Protein AF-A0A537YHH5-F1 (afdb_monomer_lite)

Structure (mmCIF, N/CA/C/O backbone):
data_AF-A0A537YHH5-F1
#
_entry.id   AF-A0A537YHH5-F1
#
loop_
_atom_site.group_PDB
_atom_site.id
_atom_site.type_symbol
_atom_site.label_atom_id
_atom_site.label_alt_id
_atom_site.label_comp_id
_atom_site.label_asym_id
_atom_site.label_entity_id
_atom_site.label_seq_id
_atom_site.pdbx_PDB_ins_code
_atom_site.Cartn_x
_atom_site.Cartn_y
_atom_site.Cartn_z
_atom_site.occupancy
_atom_site.B_iso_or_equiv
_atom_site.auth_seq_id
_atom_site.auth_comp_id
_atom_site.auth_asym_id
_atom_site.auth_atom_id
_atom_site.pdbx_PDB_model_num
ATOM 1 N N . MET A 1 1 ? 15.160 -2.517 -37.460 1.00 63.50 1 MET A N 1
ATOM 2 C CA . MET A 1 1 ? 14.388 -3.222 -36.423 1.00 63.50 1 MET A CA 1
ATOM 3 C C . MET A 1 1 ? 13.367 -4.065 -37.150 1.00 63.50 1 MET A C 1
ATOM 5 O O . MET A 1 1 ? 12.635 -3.504 -37.963 1.00 63.50 1 MET A O 1
ATOM 9 N N . ALA A 1 2 ? 13.414 -5.384 -36.974 1.00 68.00 2 ALA A N 1
ATOM 10 C CA . ALA A 1 2 ? 12.363 -6.248 -37.495 1.00 68.00 2 ALA A CA 1
ATOM 11 C C . ALA A 1 2 ? 11.095 -5.997 -36.665 1.00 68.00 2 ALA A C 1
ATOM 13 O O . ALA A 1 2 ? 11.176 -5.581 -35.512 1.00 68.00 2 ALA A O 1
ATOM 14 N N . THR A 1 3 ? 9.916 -6.204 -37.241 1.00 77.12 3 THR A N 1
ATOM 15 C CA . THR A 1 3 ? 8.634 -5.937 -36.564 1.00 77.12 3 THR A CA 1
ATOM 16 C C . THR A 1 3 ? 8.374 -6.830 -35.346 1.00 77.12 3 THR A C 1
ATOM 18 O O . THR A 1 3 ? 7.469 -6.525 -34.576 1.00 77.12 3 THR A O 1
ATOM 21 N N . ASP A 1 4 ? 9.192 -7.868 -35.151 1.00 86.00 4 ASP A N 1
ATOM 22 C CA . ASP A 1 4 ? 9.048 -8.883 -34.100 1.00 86.00 4 ASP A CA 1
ATOM 23 C C . ASP A 1 4 ? 10.097 -8.746 -32.974 1.00 86.00 4 ASP A C 1
ATOM 25 O O . ASP A 1 4 ? 10.201 -9.609 -32.103 1.00 86.00 4 ASP A O 1
ATOM 29 N N . ASP A 1 5 ? 10.890 -7.668 -32.964 1.00 88.75 5 ASP A N 1
ATOM 30 C CA . ASP A 1 5 ? 11.844 -7.414 -31.880 1.00 88.75 5 ASP A CA 1
ATOM 31 C C . ASP A 1 5 ? 11.087 -7.020 -30.590 1.00 88.75 5 ASP A C 1
ATOM 33 O O . ASP A 1 5 ? 10.446 -5.968 -30.516 1.00 88.75 5 ASP A O 1
ATOM 37 N N . HIS A 1 6 ? 11.169 -7.854 -29.548 1.00 87.62 6 HIS A N 1
ATOM 38 C CA . HIS A 1 6 ? 10.594 -7.565 -28.230 1.00 87.62 6 HIS A CA 1
ATOM 39 C C . HIS A 1 6 ? 11.554 -6.746 -27.360 1.00 87.62 6 HIS A C 1
ATOM 41 O O . HIS A 1 6 ? 12.733 -7.076 -27.225 1.00 87.62 6 HIS A O 1
ATOM 47 N N . TYR A 1 7 ? 11.027 -5.723 -26.684 1.00 91.94 7 TYR A N 1
ATOM 48 C CA . TYR A 1 7 ? 11.782 -4.907 -25.734 1.00 91.94 7 TYR A CA 1
ATOM 49 C C . TYR A 1 7 ? 11.389 -5.251 -24.301 1.00 91.94 7 TYR A C 1
ATOM 51 O O . TYR A 1 7 ? 10.208 -5.273 -23.960 1.00 91.94 7 TYR A O 1
ATOM 59 N N . THR A 1 8 ? 12.383 -5.467 -23.438 1.00 93.12 8 THR A N 1
ATOM 60 C CA . THR A 1 8 ? 12.141 -5.513 -21.992 1.00 93.12 8 THR A CA 1
ATOM 61 C C . THR A 1 8 ? 11.973 -4.092 -21.475 1.00 93.12 8 THR A C 1
ATOM 63 O O . THR A 1 8 ? 12.868 -3.261 -21.630 1.00 93.12 8 THR A O 1
ATOM 66 N N . ILE A 1 9 ? 10.835 -3.823 -20.841 1.00 94.44 9 ILE A N 1
ATOM 67 C CA . ILE A 1 9 ? 10.548 -2.540 -20.202 1.00 94.44 9 ILE A CA 1
ATOM 68 C C . ILE A 1 9 ? 10.651 -2.726 -18.692 1.00 94.44 9 ILE A C 1
ATOM 70 O O . ILE A 1 9 ? 10.029 -3.616 -18.118 1.00 94.44 9 ILE A O 1
ATOM 74 N N . ILE A 1 10 ? 11.428 -1.864 -18.043 1.00 95.31 10 ILE A N 1
ATOM 75 C CA . ILE A 1 10 ? 11.513 -1.794 -16.585 1.00 95.31 10 ILE A CA 1
ATO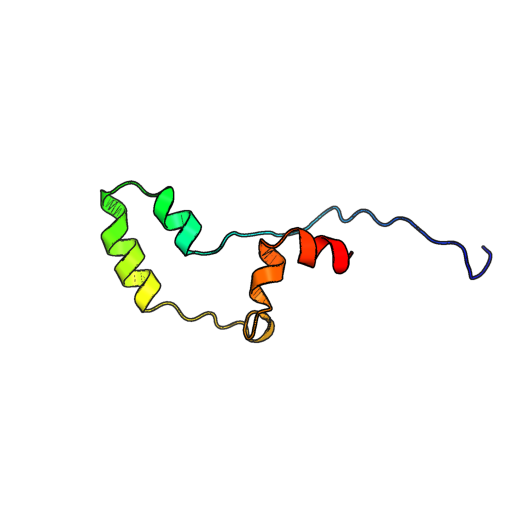M 76 C C . ILE A 1 10 ? 10.739 -0.554 -16.153 1.00 95.31 10 ILE A C 1
ATOM 78 O O . ILE A 1 10 ? 11.109 0.561 -16.522 1.00 95.31 10 ILE A O 1
ATOM 82 N N . SER A 1 11 ? 9.673 -0.736 -15.370 1.00 94.06 11 SER A N 1
ATOM 83 C CA . SER A 1 11 ? 9.005 0.409 -14.751 1.00 94.06 11 SER A CA 1
ATOM 84 C C . SER A 1 11 ? 9.825 0.903 -13.564 1.00 94.06 11 SER A C 1
ATOM 86 O O . SER A 1 11 ? 10.084 0.143 -12.631 1.00 94.06 11 SER A O 1
ATOM 88 N N . ALA A 1 12 ? 10.211 2.178 -13.590 1.00 97.31 12 ALA A N 1
ATOM 89 C CA . ALA A 1 12 ? 10.877 2.837 -12.467 1.00 97.31 12 ALA A CA 1
ATOM 90 C C . ALA A 1 12 ? 9.900 3.237 -11.346 1.00 97.31 12 ALA A C 1
ATOM 92 O O . ALA A 1 12 ? 10.340 3.576 -10.251 1.00 97.31 12 ALA A O 1
ATOM 93 N N . ASP A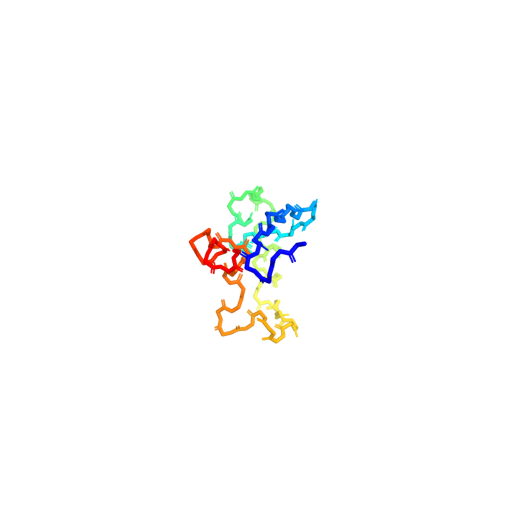 1 13 ? 8.591 3.195 -11.615 1.00 96.44 13 ASP A N 1
ATOM 94 C CA . ASP A 1 13 ? 7.549 3.578 -10.668 1.00 96.44 13 ASP A CA 1
ATOM 95 C C . ASP A 1 13 ? 6.381 2.587 -10.697 1.00 96.44 13 ASP A C 1
ATOM 97 O O . ASP A 1 13 ? 5.862 2.226 -11.758 1.00 96.44 13 ASP A O 1
ATOM 101 N N . CYS A 1 14 ? 6.001 2.103 -9.519 1.00 91.06 14 CYS A N 1
ATOM 102 C CA . CYS A 1 14 ? 4.895 1.189 -9.283 1.00 91.06 14 CYS A CA 1
ATOM 103 C C . CYS A 1 14 ? 4.424 1.346 -7.837 1.00 91.06 14 CYS A C 1
ATOM 105 O O . CYS A 1 14 ? 5.227 1.320 -6.907 1.00 91.06 14 CYS A O 1
ATOM 107 N N . HIS A 1 15 ? 3.110 1.384 -7.641 1.00 89.38 15 HIS A N 1
ATOM 108 C CA . HIS A 1 15 ? 2.514 1.413 -6.312 1.00 89.38 15 HIS A CA 1
ATOM 109 C C . HIS A 1 15 ? 1.926 0.050 -5.948 1.00 89.38 15 HIS A C 1
ATOM 111 O O . HIS A 1 15 ? 1.337 -0.641 -6.782 1.00 89.38 15 HIS A O 1
ATOM 117 N N . GLY A 1 16 ? 2.080 -0.318 -4.680 1.00 89.00 16 GLY A N 1
ATOM 118 C CA . GLY A 1 16 ? 1.439 -1.466 -4.055 1.00 89.00 16 GLY A CA 1
ATOM 119 C C . GLY A 1 16 ? 0.952 -1.071 -2.667 1.00 89.00 16 GLY A C 1
ATOM 120 O O . GLY A 1 16 ? 1.474 -0.141 -2.053 1.00 89.00 16 GLY A O 1
ATOM 121 N N . GLY A 1 17 ? -0.068 -1.760 -2.177 1.00 89.12 17 GLY A N 1
ATOM 122 C CA . GLY A 1 17 ? -0.642 -1.506 -0.860 1.00 89.12 17 GLY A CA 1
ATOM 123 C C . GLY A 1 17 ? -1.396 -2.735 -0.395 1.00 89.12 17 GLY A C 1
ATOM 124 O O . GLY A 1 17 ? -2.019 -3.405 -1.212 1.00 89.12 17 GLY A O 1
ATOM 125 N N . ALA A 1 18 ? -1.319 -3.052 0.895 1.00 90.81 18 ALA A N 1
ATOM 126 C CA . ALA A 1 18 ? -2.014 -4.208 1.447 1.00 90.81 18 ALA A CA 1
ATOM 127 C C . ALA A 1 18 ? -3.522 -3.940 1.589 1.00 90.81 18 ALA A C 1
ATOM 129 O O . ALA A 1 18 ? -4.005 -2.813 1.440 1.00 90.81 18 ALA A O 1
ATOM 130 N N . ASN A 1 19 ? -4.284 -4.979 1.935 1.00 90.69 19 ASN A N 1
ATOM 131 C CA . ASN A 1 19 ? -5.634 -4.781 2.451 1.00 90.69 19 ASN A CA 1
ATOM 132 C C . ASN A 1 19 ? -5.562 -3.917 3.728 1.00 90.69 19 ASN A C 1
ATOM 134 O O . ASN A 1 19 ? -4.681 -4.110 4.559 1.00 90.69 19 ASN A O 1
ATOM 138 N N . HIS A 1 20 ? -6.510 -2.995 3.913 1.00 92.06 20 HIS A N 1
ATOM 139 C CA . HIS A 1 20 ? -6.644 -2.187 5.129 1.00 92.06 20 HIS A CA 1
ATOM 140 C C . HIS A 1 20 ? -6.565 -3.021 6.417 1.00 92.06 20 HIS A C 1
ATOM 142 O O . HIS A 1 20 ? -5.925 -2.604 7.374 1.00 92.06 20 HIS A O 1
ATOM 148 N N . GLU A 1 21 ? -7.168 -4.212 6.430 1.00 92.75 21 GLU A N 1
ATOM 149 C CA . GLU A 1 21 ? -7.134 -5.127 7.580 1.00 92.75 21 GLU A CA 1
ATOM 150 C C . GLU A 1 21 ? -5.712 -5.557 7.966 1.00 92.75 21 GLU A C 1
ATOM 152 O O . GLU A 1 21 ? -5.407 -5.681 9.147 1.00 92.75 21 GLU A O 1
ATOM 157 N N . THR A 1 22 ? -4.809 -5.691 6.991 1.00 94.88 22 THR A N 1
ATOM 158 C CA . THR A 1 22 ? -3.394 -5.993 7.236 1.00 94.88 22 THR A CA 1
ATOM 159 C C . THR A 1 22 ? -2.719 -4.898 8.058 1.00 94.88 22 THR A C 1
ATOM 161 O O . THR A 1 22 ? -1.863 -5.191 8.880 1.00 94.88 22 THR A O 1
ATOM 164 N N . TYR A 1 23 ? -3.112 -3.634 7.893 1.00 94.88 23 TYR A N 1
ATOM 165 C CA . TYR A 1 23 ? -2.535 -2.549 8.687 1.00 94.88 23 TYR A CA 1
ATOM 166 C C . TYR A 1 23 ? -2.983 -2.604 10.148 1.00 94.88 23 TYR A C 1
ATOM 168 O O . TYR A 1 23 ? -2.194 -2.264 11.025 1.00 94.88 23 TYR A O 1
ATOM 176 N N . ARG A 1 24 ? -4.194 -3.110 10.425 1.00 97.06 24 ARG A N 1
ATOM 177 C CA . ARG A 1 24 ? -4.716 -3.260 11.791 1.00 97.06 24 ARG A CA 1
ATOM 178 C C . ARG A 1 24 ? -3.787 -4.092 12.675 1.00 97.06 24 ARG A C 1
ATOM 180 O O . ARG A 1 24 ? -3.596 -3.742 13.831 1.00 97.06 24 ARG A O 1
ATOM 187 N N . SER A 1 25 ? -3.177 -5.157 12.142 1.00 96.75 25 SER A N 1
ATOM 188 C CA . SER A 1 25 ? -2.275 -6.028 12.917 1.00 96.75 25 SER A CA 1
ATOM 189 C C . SER A 1 25 ? -0.943 -5.378 13.296 1.00 96.75 25 SER A C 1
ATOM 191 O O . SER A 1 25 ? -0.225 -5.922 14.128 1.00 96.75 25 SER A O 1
ATOM 193 N N . TYR A 1 26 ? -0.598 -4.245 12.681 1.00 97.19 26 TYR A N 1
ATOM 194 C CA . TYR A 1 26 ? 0.617 -3.490 12.992 1.00 97.19 26 TYR A CA 1
ATOM 195 C C . TYR A 1 26 ? 0.358 -2.287 13.905 1.00 97.19 26 TYR A C 1
ATOM 197 O O . TYR A 1 26 ? 1.307 -1.607 14.291 1.00 97.19 26 TYR A O 1
ATOM 205 N N . LEU A 1 27 ? -0.904 -1.996 14.231 1.00 97.88 27 LEU A N 1
ATOM 206 C CA . LEU A 1 27 ? -1.255 -0.880 15.100 1.00 97.88 27 LEU A CA 1
ATOM 207 C C . LEU A 1 27 ? -1.081 -1.257 16.572 1.00 97.88 27 LEU A C 1
ATOM 209 O O . LEU A 1 27 ? -1.428 -2.357 16.998 1.00 97.88 27 LEU A O 1
ATOM 213 N N . GLU A 1 28 ? -0.585 -0.303 17.362 1.00 98.25 28 GLU A N 1
ATOM 214 C CA . GLU A 1 28 ? -0.664 -0.387 18.820 1.00 98.25 28 GLU A CA 1
ATOM 215 C C . GLU A 1 28 ? -2.129 -0.436 19.273 1.00 98.25 28 GLU A C 1
ATOM 217 O O . GLU A 1 28 ? -2.997 0.197 18.667 1.00 98.25 28 GLU A O 1
ATOM 222 N N . GLU A 1 29 ? -2.389 -1.126 20.386 1.00 98.12 29 GLU A N 1
ATOM 223 C CA . GLU A 1 29 ? -3.739 -1.355 20.919 1.00 98.12 29 GLU A CA 1
ATOM 224 C C . GLU A 1 29 ? -4.553 -0.063 21.069 1.00 98.12 29 GLU A C 1
ATOM 226 O O . GLU A 1 29 ? -5.723 -0.015 20.696 1.00 98.12 29 GLU A O 1
ATOM 231 N N . LYS A 1 30 ? -3.899 1.024 21.501 1.00 98.38 30 LYS A N 1
ATOM 232 C CA . LYS A 1 30 ? -4.518 2.345 21.691 1.00 98.38 30 LYS A CA 1
ATOM 233 C C . LYS A 1 30 ? -5.127 2.960 20.421 1.00 98.38 30 LYS A C 1
ATOM 235 O O . LYS A 1 30 ? -5.855 3.937 20.532 1.00 98.38 30 LYS A O 1
ATOM 240 N N . TYR A 1 31 ? -4.812 2.434 19.235 1.00 98.44 31 TYR A N 1
ATOM 241 C CA . TYR A 1 31 ? -5.328 2.918 17.950 1.00 98.44 31 TYR A CA 1
ATOM 242 C C . TYR A 1 31 ? -6.382 2.000 17.322 1.00 98.44 31 TYR A C 1
ATOM 244 O O . TYR A 1 31 ? -6.945 2.353 16.284 1.00 98.44 31 TYR A O 1
ATOM 252 N N . LEU A 1 32 ? -6.639 0.821 17.896 1.00 98.25 32 LEU A N 1
ATOM 253 C CA . LEU A 1 32 ? -7.519 -0.170 17.273 1.00 98.25 32 LEU A CA 1
ATOM 254 C C . LEU A 1 32 ? -8.972 0.305 17.214 1.00 98.25 32 LEU A C 1
ATOM 256 O O . LEU A 1 32 ? -9.601 0.168 16.167 1.00 98.25 32 LEU A O 1
ATOM 260 N N . ASP A 1 33 ? -9.470 0.929 18.282 1.00 98.38 33 ASP A N 1
ATOM 261 C CA . ASP A 1 33 ? -10.848 1.429 18.338 1.00 98.38 33 ASP A CA 1
ATOM 262 C C . ASP A 1 33 ? -11.098 2.524 17.290 1.00 98.38 33 ASP A C 1
ATOM 264 O O . ASP A 1 33 ? -12.087 2.479 16.553 1.00 98.38 33 ASP A O 1
ATOM 268 N N . ASP A 1 34 ? -10.168 3.474 17.162 1.00 98.31 34 ASP A N 1
ATOM 269 C CA . ASP A 1 34 ? -10.235 4.537 16.154 1.00 98.31 34 ASP A CA 1
ATOM 270 C C . ASP A 1 34 ? -10.150 3.968 14.732 1.00 98.31 34 ASP A C 1
ATOM 272 O O . ASP A 1 34 ? -10.898 4.385 13.837 1.00 98.31 34 ASP A O 1
ATOM 276 N N . PHE A 1 35 ? -9.270 2.985 14.519 1.00 98.06 35 PHE A N 1
ATOM 277 C CA . PHE A 1 35 ? 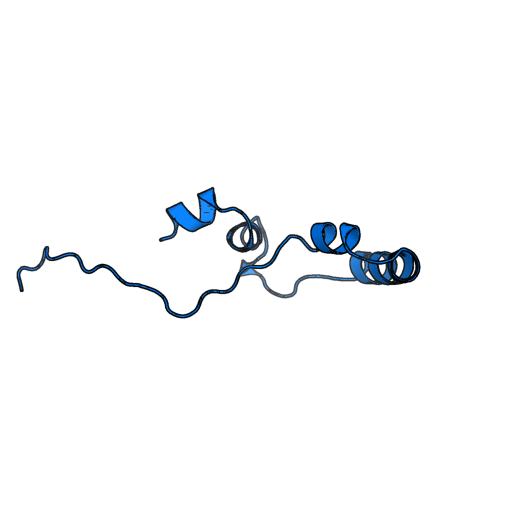-9.153 2.292 13.243 1.00 98.06 35 PHE A CA 1
ATOM 278 C C . PHE A 1 35 ? -10.457 1.576 12.876 1.00 98.06 35 PHE A C 1
ATOM 280 O O . PHE A 1 35 ? -10.941 1.738 11.754 1.00 98.06 35 PHE A O 1
ATOM 287 N N . ASP A 1 36 ? -11.052 0.825 13.802 1.00 97.62 36 ASP A N 1
ATOM 288 C CA . ASP A 1 36 ? -12.284 0.071 13.566 1.00 97.62 36 ASP A CA 1
ATOM 289 C C . ASP A 1 36 ? -13.472 1.020 13.317 1.00 97.62 36 ASP A C 1
ATOM 291 O O . ASP A 1 36 ? -14.251 0.825 12.371 1.00 97.62 36 ASP A O 1
ATOM 295 N N . ALA A 1 37 ? -13.561 2.118 14.077 1.00 97.94 37 ALA A N 1
ATOM 296 C CA . ALA A 1 37 ? -14.569 3.161 13.894 1.00 97.94 37 ALA A CA 1
ATOM 297 C C . ALA A 1 37 ? -14.465 3.849 12.522 1.00 97.94 37 ALA A C 1
ATOM 299 O O . ALA A 1 37 ? -15.485 4.112 11.869 1.00 97.94 37 ALA A O 1
ATOM 300 N N . TRP A 1 38 ? -13.245 4.134 12.058 1.00 97.62 38 TRP A N 1
ATOM 301 C CA . TRP A 1 38 ? -13.001 4.666 10.719 1.00 97.62 38 TRP A CA 1
ATOM 302 C C . TRP A 1 38 ? -13.314 3.629 9.639 1.00 97.62 38 TRP A C 1
ATOM 304 O O . TRP A 1 38 ? -14.043 3.914 8.679 1.00 97.62 38 TRP A O 1
ATOM 314 N N . ARG A 1 39 ? -12.803 2.406 9.798 1.00 95.94 39 ARG A N 1
ATOM 315 C CA . ARG A 1 39 ? -12.900 1.351 8.793 1.00 95.94 39 ARG A CA 1
ATOM 316 C C . ARG A 1 39 ? -14.352 0.991 8.506 1.00 95.94 39 ARG A C 1
ATOM 318 O O . ARG A 1 39 ? -14.678 0.779 7.337 1.00 95.94 39 ARG A O 1
ATOM 325 N N . GLY A 1 40 ? -15.222 0.981 9.517 1.00 95.81 40 GLY A N 1
ATOM 326 C CA . GLY A 1 40 ? -16.661 0.747 9.348 1.00 95.81 40 GLY A CA 1
ATOM 327 C C . GLY A 1 40 ? -17.365 1.792 8.470 1.00 95.81 40 GLY A C 1
ATOM 328 O O . GLY A 1 40 ? -18.330 1.472 7.772 1.00 95.81 40 GLY A O 1
ATOM 329 N N . LYS A 1 41 ? -16.855 3.029 8.444 1.00 96.44 41 LYS A N 1
ATOM 330 C CA . LYS A 1 41 ? -17.415 4.147 7.665 1.00 96.44 41 LYS A CA 1
ATOM 331 C C . LYS A 1 41 ? -16.783 4.279 6.281 1.00 96.44 41 LYS A C 1
ATOM 333 O O . LYS A 1 41 ? -17.446 4.739 5.353 1.00 96.44 41 LYS A O 1
ATOM 338 N N . TYR A 1 42 ? -15.523 3.877 6.128 1.00 93.00 42 TYR A N 1
ATOM 339 C CA . TYR A 1 42 ? -14.774 4.059 4.890 1.00 93.00 42 TYR A CA 1
ATOM 340 C C . TYR A 1 42 ? -15.412 3.331 3.695 1.00 93.00 42 TYR A C 1
ATOM 342 O O . TYR A 1 42 ? -15.695 2.126 3.739 1.00 93.00 42 TYR A O 1
ATOM 350 N N . LYS A 1 43 ? -15.577 4.069 2.592 1.00 90.88 43 LYS A N 1
ATOM 351 C CA . LYS A 1 43 ? -15.979 3.564 1.275 1.00 90.88 43 LYS A CA 1
ATOM 352 C C . LYS A 1 43 ? -14.942 4.011 0.252 1.00 90.88 43 LYS A C 1
ATOM 354 O O . LYS A 1 43 ? -14.617 5.192 0.183 1.00 90.88 43 LYS A O 1
ATOM 359 N N . ASN A 1 44 ? -14.434 3.066 -0.534 1.00 87.56 44 ASN A N 1
ATOM 360 C CA . ASN A 1 44 ? -13.487 3.373 -1.599 1.00 87.56 44 ASN A CA 1
ATOM 361 C C . ASN A 1 44 ? -14.236 4.058 -2.768 1.00 87.56 44 ASN A C 1
ATOM 363 O O . ASN A 1 44 ? -15.161 3.442 -3.307 1.00 87.56 44 ASN A O 1
ATOM 367 N N . PRO A 1 45 ? -13.876 5.298 -3.156 1.00 90.50 45 PRO A N 1
ATOM 368 C CA . PRO A 1 45 ? -14.559 6.027 -4.227 1.00 90.50 45 PRO A CA 1
ATOM 369 C C . PRO A 1 45 ? -14.159 5.564 -5.639 1.00 90.50 45 PRO A C 1
ATOM 371 O O . PRO A 1 45 ? -14.834 5.904 -6.610 1.00 90.50 45 PRO A O 1
ATOM 374 N N . PHE A 1 46 ? -13.075 4.798 -5.773 1.00 89.06 46 PHE A N 1
ATOM 375 C CA . PHE A 1 46 ? -12.511 4.381 -7.053 1.00 89.06 46 PHE A CA 1
ATOM 376 C C . PHE A 1 46 ? -13.230 3.138 -7.584 1.00 89.06 46 PHE A C 1
ATOM 378 O O . PHE A 1 46 ? -13.170 2.058 -6.989 1.00 89.06 46 PHE A O 1
ATOM 385 N N . ARG A 1 47 ? -13.957 3.302 -8.696 1.00 89.62 47 ARG A N 1
ATOM 386 C CA . ARG A 1 47 ? -14.790 2.244 -9.295 1.00 89.62 47 ARG A CA 1
ATOM 387 C C . ARG A 1 47 ? -13.969 1.090 -9.864 1.00 89.62 47 ARG A C 1
ATOM 389 O O . ARG A 1 47 ? -14.387 -0.053 -9.762 1.00 89.62 47 ARG A O 1
ATOM 396 N N . ASP A 1 48 ? -12.805 1.382 -10.421 1.00 88.12 48 ASP A N 1
ATOM 397 C CA . ASP A 1 48 ? -11.848 0.415 -10.969 1.00 88.12 48 ASP A CA 1
ATOM 398 C C . ASP A 1 48 ? -11.241 -0.512 -9.904 1.00 88.12 48 ASP A C 1
ATOM 400 O O . ASP A 1 48 ? -10.765 -1.597 -10.226 1.00 88.12 48 ASP A O 1
ATOM 404 N N . LEU A 1 49 ? -11.297 -0.124 -8.627 1.00 86.88 49 LEU A N 1
ATOM 405 C CA . LEU A 1 49 ? -10.850 -0.949 -7.502 1.00 86.88 49 LEU A CA 1
ATOM 406 C C . LEU A 1 49 ? -11.971 -1.816 -6.899 1.00 86.88 49 LEU A C 1
ATOM 408 O O . LEU A 1 49 ? -11.728 -2.594 -5.967 1.00 86.88 49 LEU A O 1
ATOM 412 N N . GLN A 1 50 ? -13.196 -1.704 -7.415 1.00 86.75 50 GLN A N 1
ATOM 413 C CA . GLN A 1 50 ? -14.329 -2.555 -7.043 1.00 86.75 50 GLN A CA 1
ATOM 414 C C . GLN A 1 50 ? -14.249 -3.915 -7.761 1.00 86.75 50 GLN A C 1
ATOM 416 O O . GLN A 1 50 ? -13.322 -4.161 -8.525 1.00 86.75 50 GLN A O 1
ATOM 421 N N . GLU A 1 51 ? -15.165 -4.840 -7.443 1.00 84.44 51 GLU A N 1
ATOM 422 C CA . GLU A 1 51 ? -15.307 -6.153 -8.119 1.00 84.44 51 GLU A CA 1
ATOM 423 C C . GLU A 1 51 ? -14.001 -6.960 -8.290 1.00 84.44 51 GLU A C 1
ATOM 425 O O . GLU A 1 51 ? -13.814 -7.703 -9.244 1.00 84.44 51 GLU A O 1
ATOM 430 N N . GLY A 1 52 ? -13.078 -6.828 -7.333 1.00 83.75 52 GLY A N 1
ATOM 431 C CA . GLY A 1 52 ? -11.798 -7.540 -7.344 1.00 83.75 52 GLY A CA 1
ATOM 432 C C . GLY A 1 52 ? -10.624 -6.738 -7.906 1.00 83.75 52 GLY A C 1
ATOM 433 O O . GLY A 1 52 ? -9.492 -7.147 -7.689 1.00 83.75 52 GLY A O 1
ATOM 434 N N . GLY A 1 53 ? -10.831 -5.558 -8.499 1.00 86.50 53 GLY A N 1
ATOM 435 C CA . GLY A 1 53 ? -9.743 -4.720 -9.025 1.00 86.50 53 GLY A CA 1
ATOM 436 C C . GLY A 1 53 ? -8.682 -4.348 -7.982 1.00 86.50 53 GLY A C 1
ATOM 437 O O . GLY A 1 53 ? -7.488 -4.337 -8.275 1.00 86.50 53 GLY A O 1
ATOM 438 N N . ARG A 1 54 ? -9.092 -4.166 -6.720 1.00 89.19 54 ARG A N 1
ATOM 439 C CA . ARG A 1 54 ? -8.190 -3.917 -5.582 1.00 89.19 54 ARG A CA 1
ATOM 440 C C . ARG A 1 54 ? -7.115 -4.988 -5.361 1.00 89.19 54 ARG A C 1
ATOM 442 O O . ARG A 1 54 ? -6.052 -4.645 -4.859 1.00 89.19 54 ARG A O 1
ATOM 449 N N . VAL A 1 55 ? -7.347 -6.251 -5.738 1.00 91.81 55 VAL A N 1
ATOM 450 C CA . VAL A 1 55 ? -6.376 -7.332 -5.469 1.00 91.81 55 VAL A CA 1
ATOM 451 C C . VAL A 1 55 ? -5.081 -7.166 -6.260 1.00 91.81 55 VAL A C 1
ATOM 453 O O . VAL A 1 55 ? -4.043 -7.629 -5.806 1.00 91.81 55 VAL A O 1
ATOM 456 N N . ARG A 1 56 ? -5.098 -6.412 -7.370 1.00 90.06 56 ARG A N 1
ATOM 457 C CA . ARG A 1 56 ? -3.903 -6.077 -8.171 1.00 90.06 56 ARG A CA 1
ATOM 458 C C . ARG A 1 56 ? -2.802 -5.387 -7.354 1.00 90.06 56 ARG A C 1
ATOM 460 O O . ARG A 1 56 ? -1.642 -5.403 -7.756 1.00 90.06 56 ARG A O 1
ATOM 467 N N . ASN A 1 57 ? -3.164 -4.798 -6.213 1.00 89.50 57 ASN A N 1
ATOM 468 C CA . ASN A 1 57 ? -2.241 -4.084 -5.337 1.00 89.50 57 ASN A CA 1
ATOM 469 C C . ASN A 1 57 ? -1.419 -5.002 -4.414 1.00 89.50 57 ASN A C 1
ATOM 471 O O . ASN A 1 57 ? -0.359 -4.571 -3.964 1.00 89.50 57 ASN A O 1
ATOM 475 N N . TRP A 1 58 ? -1.890 -6.219 -4.106 1.00 91.75 58 TRP A N 1
ATOM 476 C CA . TRP A 1 58 ? -1.246 -7.120 -3.129 1.00 91.75 58 TRP A CA 1
ATOM 477 C C . TRP A 1 58 ? -1.171 -8.593 -3.554 1.0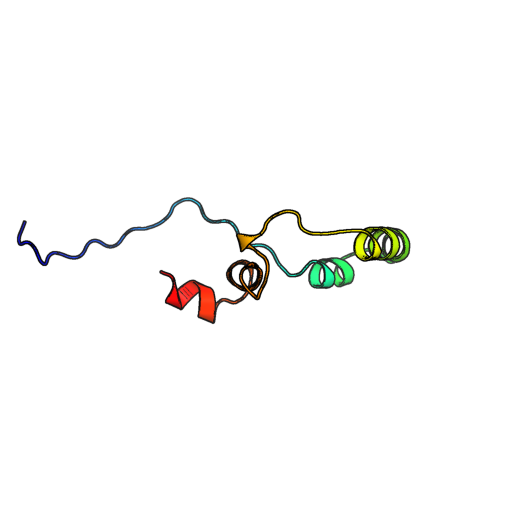0 91.75 58 TRP A C 1
ATOM 479 O O . TRP A 1 58 ? -0.413 -9.357 -2.961 1.00 91.75 58 TRP A O 1
ATOM 489 N N . ASP A 1 59 ? -1.941 -9.014 -4.557 1.00 93.50 59 ASP A N 1
ATOM 490 C CA . ASP A 1 59 ? -1.851 -10.350 -5.139 1.00 93.50 59 ASP A CA 1
ATOM 491 C C . ASP A 1 59 ? -0.702 -10.394 -6.155 1.00 93.50 59 ASP A C 1
ATOM 493 O O . ASP A 1 59 ? -0.784 -9.871 -7.272 1.00 93.50 59 ASP A O 1
ATOM 497 N N . ASN A 1 60 ? 0.391 -11.036 -5.743 1.00 92.38 60 ASN A N 1
ATOM 498 C CA . ASN A 1 60 ? 1.597 -11.161 -6.549 1.00 92.38 60 ASN A CA 1
ATOM 499 C C . ASN A 1 60 ? 1.395 -12.016 -7.807 1.00 92.38 60 ASN A C 1
ATOM 501 O O . ASN A 1 60 ? 2.037 -11.744 -8.821 1.00 92.38 60 ASN A O 1
ATOM 505 N N . GLU A 1 61 ? 0.550 -13.048 -7.761 1.00 94.69 61 GLU A N 1
ATOM 506 C CA . GLU A 1 61 ? 0.280 -13.889 -8.933 1.00 94.69 61 GLU A CA 1
ATOM 507 C C . GLU A 1 61 ? -0.503 -13.104 -9.972 1.00 94.69 61 GLU A C 1
ATOM 509 O O . GLU A 1 61 ? -0.102 -13.050 -11.136 1.00 94.69 61 GLU A O 1
ATOM 514 N N . ARG A 1 62 ? -1.556 -12.406 -9.537 1.00 92.25 62 ARG A N 1
ATOM 515 C CA . ARG A 1 62 ? -2.321 -11.535 -10.426 1.00 92.25 62 ARG A CA 1
ATOM 516 C C . ARG A 1 62 ? -1.440 -10.455 -11.048 1.00 92.25 62 ARG A C 1
ATOM 518 O O . ARG A 1 62 ? -1.511 -10.247 -12.255 1.00 92.25 62 ARG A O 1
ATOM 525 N N . ARG A 1 63 ? -0.619 -9.777 -10.240 1.00 91.62 63 ARG A N 1
ATOM 526 C CA . ARG A 1 63 ? 0.248 -8.690 -10.711 1.00 91.62 63 ARG A CA 1
ATOM 527 C C . ARG A 1 63 ? 1.277 -9.174 -11.733 1.00 91.62 63 ARG A C 1
ATOM 529 O O . ARG A 1 63 ? 1.502 -8.478 -12.712 1.00 91.62 63 ARG A O 1
ATOM 536 N N . ARG A 1 64 ? 1.886 -10.348 -11.529 1.00 92.19 64 ARG A N 1
ATOM 537 C CA . ARG A 1 64 ? 2.844 -10.916 -12.494 1.00 92.19 64 ARG A CA 1
ATOM 538 C C . ARG A 1 64 ? 2.202 -11.303 -13.823 1.00 92.19 64 ARG A C 1
ATOM 540 O O . ARG A 1 64 ? 2.883 -11.228 -14.827 1.00 92.19 64 ARG A O 1
ATOM 547 N N . ASN A 1 65 ? 0.928 -11.693 -13.834 1.00 93.19 65 ASN A N 1
ATOM 548 C CA . ASN A 1 65 ? 0.212 -12.009 -15.074 1.00 93.19 65 ASN A CA 1
ATOM 549 C C . ASN A 1 65 ? -0.200 -10.757 -15.878 1.00 93.19 65 ASN A C 1
ATOM 551 O O . ASN A 1 65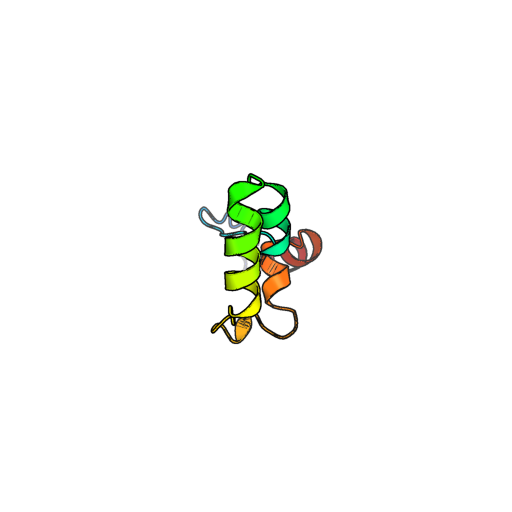 ? -0.539 -10.884 -17.050 1.00 93.19 65 ASN A O 1
ATOM 555 N N . ASP A 1 66 ? -0.221 -9.575 -15.249 1.00 88.94 66 ASP A N 1
ATOM 556 C CA . ASP A 1 66 ? -0.536 -8.292 -15.899 1.00 88.94 66 ASP A CA 1
ATOM 557 C C . ASP A 1 66 ? 0.712 -7.613 -16.530 1.00 88.94 66 ASP A C 1
ATOM 559 O O . ASP A 1 66 ? 0.545 -6.611 -17.229 1.00 88.94 66 ASP A O 1
ATOM 563 N N . LEU A 1 67 ? 1.933 -8.100 -16.248 1.00 88.88 67 LEU A N 1
ATOM 564 C CA . LEU A 1 67 ? 3.226 -7.555 -16.709 1.00 88.88 67 LEU A CA 1
ATOM 565 C C . LEU A 1 67 ? 3.837 -8.425 -17.813 1.00 88.88 67 LEU A C 1
ATOM 567 O O . LEU A 1 67 ? 4.451 -7.831 -18.726 1.00 88.88 67 LEU A O 1
#

Radius of gyration: 17.99 Å; chains: 1; bo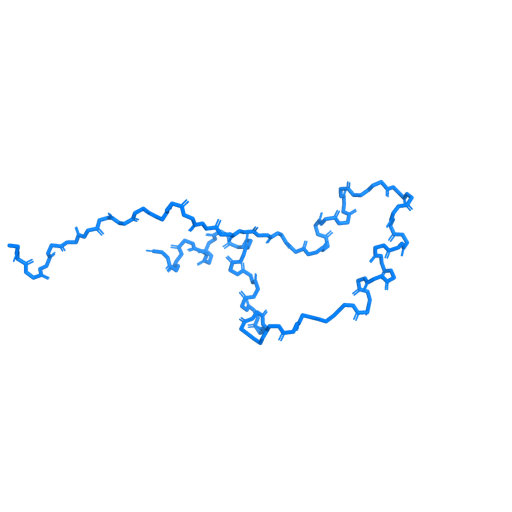unding box: 32×20×59 Å

Sequence (67 aa):
MATDDHYTIISADCHGGANHETYRSYLEEKYLDDFDAWRGKYKNPFRDLQEGGRVRNWDNERRRNDL

Secondary structure (DSSP, 8-state):
--TT-------S-------HHHHHTTS-GGGHHHHHHHHHH-----GGGTTTGGGGGT-HHHHHHT-

pLDDT: mean 91.67, std 6.31, range [63.5, 98.44]

Foldseek 3Di:
DPPPDDDDDDDPDDAADDPLVVVLVVDDPVCNVVSVVVVVVDDDPDPCCPPPNVVCRPVPVVVVVVD